Protein AF-A0AAU8EKH9-F1 (afdb_monomer_lite)

pLDDT: mean 95.7, std 2.71, range [81.62, 98.38]

Structure (mmCIF, N/CA/C/O backbone):
data_AF-A0AAU8EKH9-F1
#
_entry.id   AF-A0AAU8EKH9-F1
#
loop_
_atom_site.group_PDB
_atom_site.id
_atom_site.type_symbol
_atom_site.label_atom_id
_atom_site.label_alt_id
_atom_site.label_comp_id
_atom_site.label_asym_id
_atom_site.label_entity_id
_atom_site.label_seq_id
_atom_site.pdbx_PDB_ins_code
_atom_site.Cartn_x
_atom_site.Cartn_y
_atom_site.Cartn_z
_atom_site.occupancy
_atom_site.B_iso_or_equiv
_atom_site.auth_seq_id
_atom_site.auth_comp_id
_atom_site.auth_asym_id
_atom_site.auth_atom_id
_atom_site.pdbx_PDB_model_num
ATOM 1 N N . GLY A 1 1 ? 2.841 -15.778 -5.989 1.00 81.62 1 GLY A N 1
ATOM 2 C CA . GLY A 1 1 ? 2.932 -14.658 -5.030 1.00 81.62 1 GLY A CA 1
ATOM 3 C C . GLY A 1 1 ? 1.848 -13.624 -5.268 1.00 81.62 1 GLY A C 1
ATOM 4 O O . GLY A 1 1 ? 0.903 -13.575 -4.496 1.00 81.62 1 GLY A O 1
ATOM 5 N N . LEU A 1 2 ? 1.952 -12.846 -6.354 1.00 93.62 2 LEU A N 1
ATOM 6 C CA . LEU A 1 2 ? 1.067 -11.706 -6.649 1.00 93.62 2 LEU A CA 1
ATOM 7 C C . LEU A 1 2 ? -0.436 -12.015 -6.586 1.00 93.62 2 LEU A C 1
ATOM 9 O O . LEU A 1 2 ? -1.154 -11.306 -5.896 1.00 93.62 2 LEU A O 1
ATOM 13 N N . VAL A 1 3 ? -0.909 -13.085 -7.235 1.00 95.94 3 VAL A N 1
ATOM 14 C CA . VAL A 1 3 ? -2.342 -13.450 -7.221 1.00 95.94 3 VAL A CA 1
ATOM 15 C C . VAL A 1 3 ? -2.843 -13.723 -5.797 1.00 95.94 3 VAL A C 1
ATOM 17 O O . VAL A 1 3 ? -3.873 -13.191 -5.395 1.00 95.94 3 VAL A O 1
ATOM 20 N N . GLY A 1 4 ? -2.077 -14.477 -5.002 1.00 96.50 4 GLY A N 1
ATOM 21 C CA . GLY A 1 4 ? -2.407 -14.745 -3.599 1.00 96.50 4 GLY A CA 1
ATOM 22 C C . GLY A 1 4 ? -2.391 -13.484 -2.732 1.00 96.50 4 GLY A C 1
ATOM 23 O O . GLY A 1 4 ? -3.262 -13.324 -1.886 1.00 96.50 4 GLY A O 1
ATOM 24 N N . ALA A 1 5 ? -1.458 -12.560 -2.985 1.00 96.44 5 ALA A N 1
ATOM 25 C CA . ALA A 1 5 ? -1.409 -11.267 -2.305 1.00 96.44 5 ALA A CA 1
ATOM 26 C C . ALA A 1 5 ? -2.605 -10.362 -2.660 1.00 96.44 5 ALA A C 1
ATOM 28 O O . ALA A 1 5 ? -3.128 -9.669 -1.796 1.00 96.44 5 ALA A O 1
ATOM 29 N N . MET A 1 6 ? -3.074 -10.372 -3.913 1.00 96.75 6 MET A N 1
ATOM 30 C CA . MET A 1 6 ? -4.281 -9.625 -4.295 1.00 96.75 6 MET A CA 1
ATOM 31 C C . MET A 1 6 ? -5.526 -10.212 -3.634 1.00 96.75 6 MET A C 1
ATOM 33 O O . MET A 1 6 ? -6.338 -9.468 -3.093 1.00 96.75 6 MET A O 1
ATOM 37 N N . PHE A 1 7 ? -5.651 -11.541 -3.641 1.00 97.69 7 PHE A N 1
ATOM 38 C CA . PHE A 1 7 ? -6.773 -12.220 -3.003 1.00 97.69 7 PHE A CA 1
ATOM 39 C C . PHE A 1 7 ? -6.814 -11.955 -1.492 1.00 97.69 7 PHE A C 1
ATOM 41 O O . PHE A 1 7 ? -7.870 -11.620 -0.960 1.00 97.69 7 PHE A O 1
ATOM 48 N N . SER A 1 8 ? -5.672 -12.028 -0.802 1.00 96.38 8 SER A N 1
ATOM 49 C CA . SER A 1 8 ? -5.628 -11.766 0.639 1.00 96.38 8 SER A CA 1
ATOM 50 C C . SER A 1 8 ? -5.956 -10.315 0.994 1.00 96.38 8 SER A C 1
ATOM 52 O O . SER A 1 8 ? -6.659 -10.102 1.975 1.00 96.38 8 SER A O 1
ATOM 54 N N . ILE A 1 9 ? -5.533 -9.327 0.193 1.00 97.06 9 ILE A N 1
ATOM 55 C CA . ILE A 1 9 ? -5.923 -7.919 0.399 1.00 97.06 9 ILE A CA 1
ATOM 56 C C . ILE A 1 9 ? -7.441 -7.751 0.283 1.00 97.06 9 ILE A C 1
ATOM 58 O O . ILE A 1 9 ? -8.029 -7.057 1.106 1.00 97.06 9 ILE A O 1
ATOM 62 N N . VAL A 1 10 ? -8.083 -8.398 -0.696 1.00 97.06 10 VAL A N 1
ATOM 63 C CA . VAL A 1 10 ? -9.547 -8.333 -0.856 1.00 97.06 10 VAL A CA 1
ATOM 64 C C . VAL A 1 10 ? -10.255 -8.926 0.361 1.00 97.06 10 VAL A C 1
ATOM 66 O O . VAL A 1 10 ? -11.123 -8.275 0.934 1.00 97.06 10 VAL A O 1
ATOM 69 N N . VAL A 1 11 ? -9.858 -10.127 0.791 1.00 96.56 11 VAL A N 1
ATOM 70 C CA . VAL A 1 11 ? -10.492 -10.809 1.931 1.00 96.56 11 VAL A CA 1
ATOM 71 C C . VAL A 1 11 ? -10.282 -10.039 3.237 1.00 96.56 11 VAL A C 1
ATOM 73 O O . VAL A 1 11 ? -11.240 -9.799 3.968 1.00 96.56 11 VAL A O 1
ATOM 76 N N . LEU A 1 12 ? -9.046 -9.620 3.528 1.00 95.69 12 LEU A N 1
ATOM 77 C CA . LEU A 1 12 ? -8.734 -8.867 4.747 1.00 95.69 12 LEU A CA 1
ATOM 78 C C . LEU A 1 12 ? -9.368 -7.471 4.732 1.00 95.69 12 LEU A C 1
ATOM 80 O O . LEU A 1 12 ? -9.825 -7.000 5.771 1.00 95.69 12 LEU A O 1
ATOM 84 N N . GLY A 1 13 ? -9.463 -6.837 3.560 1.00 95.69 13 GLY A N 1
ATOM 85 C CA . GLY A 1 13 ? -10.095 -5.529 3.380 1.00 95.69 13 GLY A CA 1
ATOM 86 C C . GLY A 1 13 ? -11.551 -5.487 3.852 1.00 95.69 13 GLY A C 1
ATOM 87 O O . GLY A 1 13 ? -11.990 -4.478 4.398 1.00 95.69 13 GLY A O 1
ATOM 88 N N . CYS A 1 14 ? -12.284 -6.599 3.736 1.00 96.25 14 CYS A N 1
ATOM 89 C CA . CYS A 1 14 ? -13.661 -6.700 4.224 1.00 96.25 14 CYS A CA 1
ATOM 90 C C . CYS A 1 14 ? -13.783 -6.704 5.761 1.00 96.25 14 CYS A C 1
ATOM 92 O O . CYS A 1 14 ? -14.883 -6.506 6.270 1.00 96.25 14 CYS A O 1
ATOM 94 N N . ILE A 1 15 ? -12.691 -6.936 6.504 1.00 95.62 15 ILE A N 1
ATOM 95 C CA . ILE A 1 15 ? -12.718 -7.199 7.957 1.00 95.62 15 ILE A CA 1
ATOM 96 C C . ILE A 1 15 ? -11.981 -6.108 8.761 1.00 95.62 15 ILE A C 1
ATOM 98 O O . ILE A 1 15 ? -11.829 -6.222 9.969 1.00 95.62 15 ILE A O 1
ATOM 102 N N . VAL A 1 16 ? -11.533 -5.014 8.135 1.00 97.44 16 VAL A N 1
ATOM 103 C CA . VAL A 1 16 ? -10.725 -3.982 8.825 1.00 97.44 16 VAL A CA 1
ATOM 104 C C . VAL A 1 16 ? -11.420 -2.639 9.032 1.00 97.44 16 VAL A C 1
ATOM 106 O O . VAL A 1 16 ? -10.842 -1.770 9.668 1.00 97.44 16 VAL A O 1
ATOM 109 N N . TRP A 1 17 ? -12.662 -2.456 8.576 1.00 96.94 17 TRP A N 1
ATOM 110 C CA . TRP A 1 17 ? -13.348 -1.149 8.565 1.00 96.94 17 TRP A CA 1
ATOM 111 C C . TRP A 1 17 ? -13.307 -0.384 9.903 1.00 96.94 17 TRP A C 1
ATOM 113 O O . TRP A 1 17 ? -13.227 0.845 9.918 1.00 96.94 17 TRP A O 1
ATOM 123 N N . ALA A 1 18 ? -13.343 -1.099 11.033 1.00 97.12 18 ALA A N 1
ATOM 124 C CA . ALA A 1 18 ? -13.416 -0.496 12.357 1.00 97.12 18 ALA A CA 1
ATOM 125 C C . ALA A 1 18 ? -12.144 0.270 12.762 1.00 97.12 18 ALA A C 1
ATOM 127 O O . ALA A 1 18 ? -12.199 1.031 13.729 1.00 97.12 18 ALA A O 1
ATOM 128 N N . HIS A 1 19 ? -11.029 0.159 12.023 1.00 96.94 19 HIS A N 1
ATOM 129 C CA . HIS A 1 19 ? -9.847 0.991 12.286 1.00 96.94 19 HIS A CA 1
ATOM 130 C C . HIS A 1 19 ? -10.101 2.493 12.097 1.00 96.94 19 HIS A C 1
ATOM 132 O O . HIS A 1 19 ? -9.418 3.312 12.706 1.00 96.94 19 HIS A O 1
ATOM 138 N N . HIS A 1 20 ? -11.126 2.882 11.332 1.00 97.31 20 HIS A N 1
ATOM 139 C CA . HIS 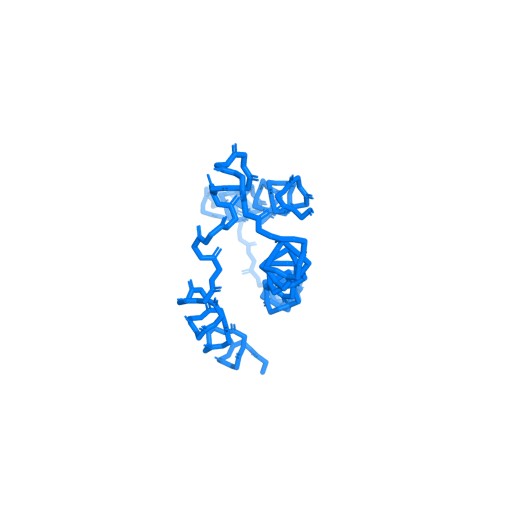A 1 20 ? -11.560 4.281 11.234 1.00 97.31 20 HIS A CA 1
ATOM 140 C C . HIS A 1 20 ? -12.362 4.760 12.458 1.00 97.31 20 HIS A C 1
ATOM 142 O O . HIS A 1 20 ? -12.670 5.944 12.572 1.00 97.31 20 HIS A O 1
ATOM 148 N N . MET A 1 21 ? -12.718 3.853 13.372 1.00 97.56 21 MET A N 1
ATOM 149 C CA . MET A 1 21 ? -13.658 4.084 14.476 1.00 97.56 21 MET A CA 1
ATOM 150 C C . MET A 1 21 ? -13.024 3.860 15.856 1.00 97.56 21 MET A C 1
ATOM 152 O O . MET A 1 21 ? -13.741 3.774 16.853 1.00 97.56 21 MET A O 1
ATOM 156 N N . PHE A 1 22 ? -11.691 3.780 15.952 1.00 96.25 22 PHE A N 1
ATOM 157 C CA . PHE A 1 22 ? -11.002 3.466 17.212 1.00 96.25 22 PHE A CA 1
ATOM 158 C C . PHE A 1 22 ? -11.328 4.424 18.370 1.00 96.25 22 PHE A C 1
ATOM 160 O O . PHE A 1 22 ? -11.273 4.016 19.526 1.00 96.25 22 PHE A O 1
ATOM 167 N N . MET A 1 23 ? -11.755 5.656 18.078 1.00 96.62 23 MET A N 1
ATOM 168 C CA . MET A 1 23 ? -12.093 6.669 19.088 1.00 96.62 23 MET A CA 1
ATOM 169 C C . MET A 1 23 ? -13.581 6.699 19.485 1.00 96.62 23 MET A C 1
ATOM 171 O O . MET A 1 23 ? -13.979 7.546 20.277 1.00 96.62 23 MET A O 1
ATOM 175 N N . VAL A 1 24 ? -14.413 5.783 18.971 1.00 97.12 24 VAL A N 1
ATOM 176 C CA . VAL A 1 24 ? -15.858 5.716 19.288 1.00 97.12 24 VAL A CA 1
ATOM 177 C C . VAL A 1 24 ? -16.132 4.992 20.623 1.00 97.12 24 VAL A C 1
ATOM 179 O O . VAL A 1 24 ? -17.263 4.972 21.097 1.00 97.12 24 VAL A O 1
ATOM 182 N N . GLY A 1 25 ? -15.103 4.428 21.269 1.00 95.81 25 GLY A N 1
ATOM 183 C CA . GLY A 1 25 ? -15.233 3.717 22.550 1.00 95.81 25 GLY A CA 1
ATOM 184 C C . GLY A 1 25 ? -15.431 2.204 22.410 1.00 95.81 25 GLY A C 1
ATOM 185 O O . GLY A 1 25 ? -16.208 1.611 23.153 1.00 95.81 25 GLY A O 1
ATOM 186 N N . LEU A 1 26 ? -14.743 1.573 21.450 1.00 96.12 26 LEU A N 1
ATOM 187 C CA . LEU A 1 26 ? -14.730 0.115 21.285 1.00 96.12 26 LEU A CA 1
ATOM 188 C C . LEU A 1 26 ? -14.087 -0.589 22.495 1.00 96.12 26 LEU A C 1
ATOM 190 O O . LEU A 1 26 ? -13.167 -0.066 23.123 1.00 96.12 26 LEU A O 1
ATOM 194 N N . GLU A 1 27 ? -14.528 -1.814 22.788 1.00 97.00 27 GLU A N 1
ATOM 195 C CA . GLU A 1 27 ? -13.890 -2.658 23.803 1.00 97.00 27 GLU A CA 1
ATOM 196 C C . GLU A 1 27 ? -12.436 -3.021 23.436 1.00 97.00 27 GLU A C 1
ATOM 198 O O . GLU A 1 27 ? -12.070 -3.141 22.263 1.00 97.00 27 GLU A O 1
ATOM 203 N N . PHE A 1 28 ? -11.601 -3.279 24.450 1.00 96.81 28 PHE A N 1
ATOM 204 C CA . PHE A 1 28 ? -10.173 -3.570 24.265 1.00 96.81 28 PHE A CA 1
ATOM 205 C C . PHE A 1 28 ? -9.900 -4.756 23.323 1.00 96.81 28 PHE A C 1
ATOM 207 O O . PHE A 1 28 ? -8.992 -4.695 22.496 1.00 96.81 28 PHE A O 1
ATOM 214 N N . ARG A 1 29 ? -10.701 -5.829 23.404 1.00 96.19 29 ARG A N 1
ATOM 215 C CA . ARG A 1 29 ? -10.536 -7.014 22.541 1.00 96.19 29 ARG A CA 1
ATOM 216 C C . ARG A 1 29 ? -10.741 -6.673 21.067 1.00 96.19 29 ARG A C 1
ATOM 218 O O . ARG A 1 29 ? -9.937 -7.083 20.233 1.00 96.19 29 ARG A O 1
ATOM 225 N N . SER A 1 30 ? -11.775 -5.891 20.767 1.00 95.19 30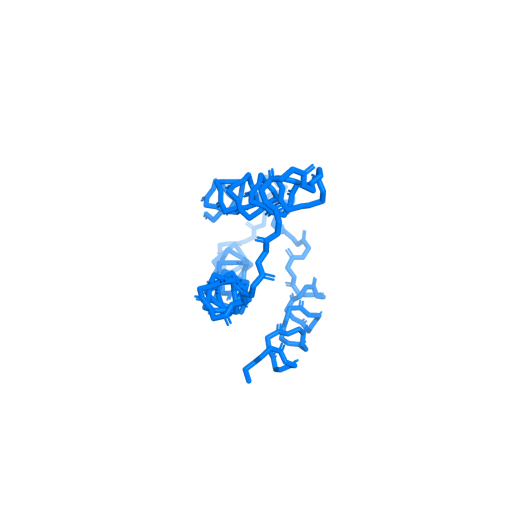 SER A N 1
ATOM 226 C CA . SER A 1 30 ? -12.060 -5.420 19.414 1.00 95.19 30 SER A CA 1
ATOM 227 C C . SER A 1 30 ? -10.950 -4.499 18.896 1.00 95.19 30 SER A C 1
ATOM 229 O O . SER A 1 30 ? -10.501 -4.675 17.766 1.00 95.19 30 SER A O 1
ATOM 231 N N . LEU A 1 31 ? -10.426 -3.585 19.723 1.00 97.00 31 LEU A N 1
ATOM 232 C CA . LEU A 1 31 ? -9.290 -2.730 19.346 1.00 97.00 31 LEU A CA 1
ATOM 233 C C . LEU A 1 31 ? -8.058 -3.550 18.946 1.00 97.00 31 LEU A C 1
ATOM 235 O O . LEU A 1 31 ? -7.497 -3.330 17.875 1.00 97.00 31 LEU A O 1
ATOM 239 N N . VAL A 1 32 ? -7.669 -4.529 19.769 1.00 96.62 32 VAL A N 1
ATOM 240 C CA . VAL A 1 32 ? -6.520 -5.402 19.475 1.00 96.62 32 VAL A CA 1
ATOM 241 C C . VAL A 1 32 ? -6.766 -6.230 18.213 1.00 96.62 32 VAL A C 1
ATOM 243 O O . VAL A 1 32 ? -5.868 -6.350 17.378 1.00 96.62 32 VAL A O 1
ATOM 246 N N . PHE A 1 33 ? -7.977 -6.765 18.030 1.00 96.44 33 PHE A N 1
ATOM 247 C CA . PHE A 1 33 ? -8.337 -7.536 16.839 1.00 96.44 33 PHE A CA 1
ATOM 248 C C . PHE A 1 33 ? -8.235 -6.699 15.556 1.00 96.44 33 PHE A C 1
ATOM 250 O O . PHE A 1 33 ? -7.532 -7.086 14.623 1.00 96.44 33 PHE A O 1
ATOM 257 N N . PHE A 1 34 ? -8.887 -5.538 15.504 1.00 97.31 34 PHE A N 1
ATOM 258 C CA . PHE A 1 34 ? -8.895 -4.702 14.301 1.00 97.31 34 PHE A CA 1
ATOM 259 C C . PHE A 1 34 ? -7.541 -4.031 14.043 1.00 97.31 34 PHE A C 1
ATOM 261 O O . PHE A 1 34 ? -7.143 -3.907 12.884 1.00 97.31 34 PHE A O 1
ATOM 268 N N . SER A 1 35 ? -6.802 -3.656 15.093 1.00 96.25 35 SER A N 1
ATOM 269 C CA . SER A 1 35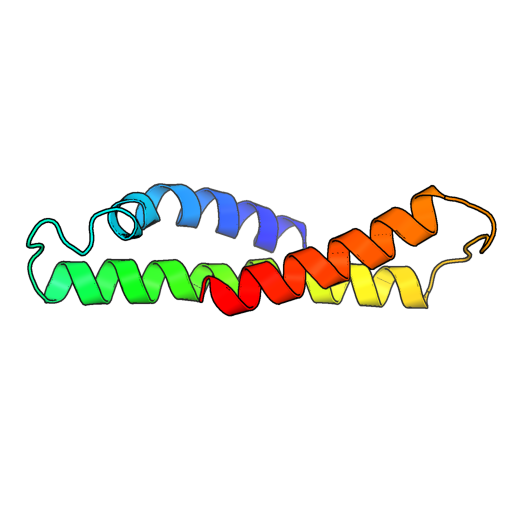 ? -5.433 -3.136 14.975 1.00 96.25 35 SER A CA 1
ATOM 270 C C . SER A 1 35 ? -4.495 -4.190 14.376 1.00 96.25 35 SER A C 1
ATOM 272 O O . SER A 1 35 ? -3.901 -3.961 13.322 1.00 96.25 35 SER A O 1
ATOM 274 N N . SER A 1 36 ? -4.454 -5.396 14.956 1.00 95.62 36 SER A N 1
ATOM 275 C CA . SER A 1 36 ? -3.608 -6.485 14.444 1.00 95.62 36 SER A CA 1
ATOM 276 C C . SER A 1 36 ? -4.007 -6.933 13.034 1.00 95.62 36 SER A C 1
ATOM 278 O O . SER A 1 36 ? -3.139 -7.095 12.178 1.00 95.62 36 SER A O 1
ATOM 280 N N . THR A 1 37 ? -5.305 -7.060 12.745 1.00 95.56 37 THR A N 1
ATOM 281 C CA . THR A 1 37 ? -5.791 -7.448 11.408 1.00 95.56 37 THR A CA 1
ATOM 282 C C . THR A 1 37 ? -5.428 -6.405 10.347 1.00 95.56 37 THR A C 1
ATOM 284 O O . THR A 1 37 ? -5.033 -6.772 9.240 1.00 95.56 37 THR A O 1
ATOM 287 N N . THR A 1 38 ? -5.490 -5.110 10.682 1.00 96.88 38 THR A N 1
ATOM 288 C CA . THR A 1 38 ? -5.089 -4.029 9.763 1.00 96.88 38 THR A CA 1
ATOM 289 C C . THR A 1 38 ? -3.586 -4.070 9.477 1.00 96.88 38 THR A C 1
ATOM 291 O O . THR A 1 38 ? -3.192 -3.984 8.315 1.00 96.88 38 THR A O 1
ATOM 294 N N . MET A 1 39 ? -2.745 -4.321 10.489 1.00 96.81 39 MET A N 1
ATOM 295 C CA . MET A 1 39 ? -1.295 -4.477 10.291 1.00 96.81 39 MET A CA 1
ATOM 296 C C . MET A 1 39 ? -0.945 -5.672 9.389 1.00 96.81 39 MET A C 1
ATOM 298 O O . MET A 1 39 ? -0.028 -5.583 8.570 1.00 96.81 39 MET A O 1
ATOM 302 N N . VAL A 1 40 ? -1.691 -6.782 9.474 1.00 96.56 40 VAL A N 1
ATOM 303 C CA . VAL A 1 40 ? -1.457 -7.981 8.642 1.00 96.56 40 VAL A CA 1
ATOM 304 C C . VAL A 1 40 ? -1.598 -7.688 7.140 1.00 96.56 40 VAL A C 1
ATOM 306 O O . VAL A 1 40 ? -0.903 -8.319 6.341 1.00 96.56 40 VAL A O 1
ATOM 309 N N . ILE A 1 41 ? -2.400 -6.693 6.731 1.00 97.06 41 ILE A N 1
ATOM 310 C CA . ILE A 1 41 ? -2.514 -6.254 5.321 1.00 97.06 41 ILE A CA 1
ATOM 311 C C . ILE A 1 41 ? -1.178 -5.708 4.779 1.00 97.06 41 ILE A C 1
ATOM 313 O O . ILE A 1 41 ? -0.917 -5.777 3.569 1.00 97.06 41 ILE A O 1
ATOM 317 N N . GLY A 1 42 ? -0.281 -5.246 5.655 1.00 96.75 42 GLY A N 1
ATOM 318 C CA . GLY A 1 42 ? 1.072 -4.830 5.286 1.00 96.75 42 GLY A CA 1
ATOM 319 C C . GLY A 1 42 ? 1.884 -5.945 4.614 1.00 96.75 42 GLY A C 1
ATOM 320 O O . GLY A 1 42 ? 2.657 -5.671 3.697 1.00 96.75 42 GLY A O 1
ATOM 321 N N . ILE A 1 43 ? 1.655 -7.214 4.973 1.00 97.19 43 ILE A N 1
ATOM 322 C CA . ILE A 1 43 ? 2.391 -8.366 4.426 1.00 97.19 43 ILE A CA 1
ATOM 323 C C . ILE A 1 43 ? 2.111 -8.576 2.924 1.00 97.19 43 ILE A C 1
ATOM 325 O O . ILE A 1 43 ? 3.056 -8.512 2.130 1.00 97.19 43 ILE A O 1
ATOM 329 N N . PRO A 1 44 ? 0.860 -8.809 2.466 1.00 97.56 44 PRO A N 1
ATOM 330 C CA . PRO A 1 44 ? 0.589 -8.980 1.040 1.00 97.56 44 PRO A CA 1
ATOM 331 C C . PRO A 1 44 ? 0.866 -7.713 0.225 1.00 97.56 44 PRO A C 1
ATOM 333 O O . PRO A 1 44 ? 1.285 -7.807 -0.930 1.00 97.56 44 PRO A O 1
ATOM 336 N N . THR A 1 45 ? 0.708 -6.533 0.826 1.00 97.56 45 THR A N 1
ATOM 337 C CA . THR A 1 45 ? 1.088 -5.264 0.192 1.00 97.56 45 THR A CA 1
ATOM 338 C C . THR A 1 45 ? 2.600 -5.190 -0.036 1.00 97.56 45 THR A C 1
ATOM 340 O O . THR A 1 45 ? 3.035 -4.892 -1.150 1.00 97.56 45 THR A O 1
ATOM 343 N N . GLY A 1 46 ? 3.406 -5.569 0.959 1.00 96.81 46 GLY A N 1
ATOM 344 C CA . GLY A 1 46 ? 4.860 -5.677 0.833 1.00 96.81 46 GLY A CA 1
ATOM 345 C C . GLY A 1 46 ? 5.283 -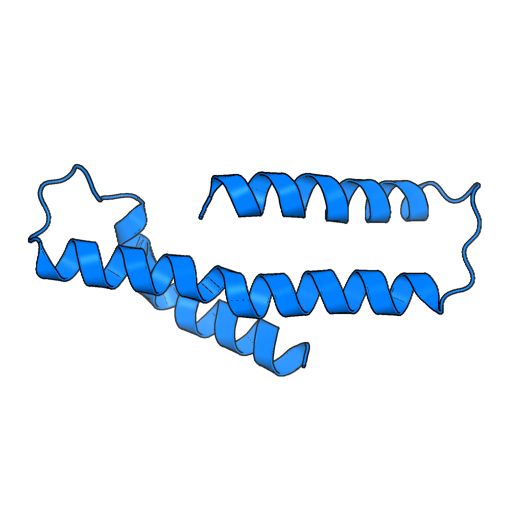6.679 -0.242 1.00 96.81 46 GLY A C 1
ATOM 346 O O . GLY A 1 46 ? 6.127 -6.359 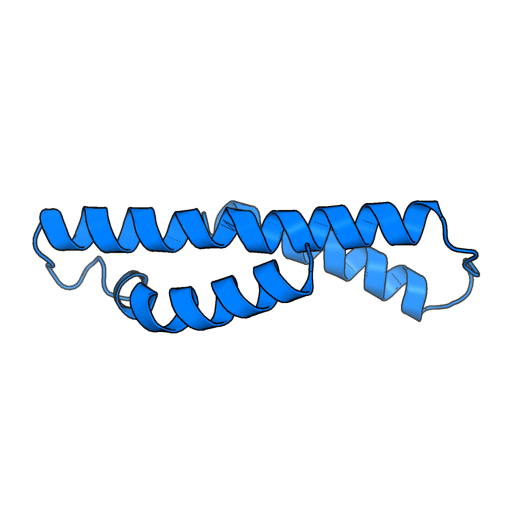-1.077 1.00 96.81 46 GLY A O 1
ATOM 347 N N . ILE A 1 47 ? 4.639 -7.854 -0.310 1.00 97.56 47 ILE A N 1
ATOM 348 C CA . ILE A 1 47 ? 4.889 -8.848 -1.373 1.00 97.56 47 ILE A CA 1
ATOM 349 C C . ILE A 1 47 ? 4.706 -8.224 -2.764 1.00 97.56 47 ILE A C 1
ATOM 351 O O . ILE A 1 47 ? 5.521 -8.478 -3.656 1.00 97.56 47 ILE A O 1
ATOM 355 N N . LYS A 1 48 ? 3.671 -7.394 -2.964 1.00 96.88 48 LYS A N 1
ATOM 356 C CA . LYS A 1 48 ? 3.460 -6.678 -4.234 1.00 96.88 48 LYS A CA 1
ATOM 357 C C . LYS A 1 48 ? 4.594 -5.697 -4.524 1.00 96.88 48 LYS A C 1
ATOM 359 O O . LYS A 1 48 ? 5.152 -5.756 -5.616 1.00 96.88 48 LYS A O 1
ATOM 364 N N . VAL A 1 49 ? 4.965 -4.862 -3.551 1.00 97.31 49 VAL A N 1
ATOM 365 C CA . VAL A 1 49 ? 6.043 -3.868 -3.698 1.00 97.31 49 VAL A CA 1
ATOM 366 C C . VAL A 1 49 ? 7.369 -4.537 -4.061 1.00 97.31 49 VAL A C 1
ATOM 368 O O . VAL A 1 49 ? 7.982 -4.171 -5.064 1.00 97.31 49 VAL A O 1
ATOM 371 N N . PHE A 1 50 ? 7.775 -5.580 -3.331 1.00 96.69 50 PHE A N 1
ATOM 372 C CA . PHE A 1 50 ? 8.993 -6.332 -3.650 1.00 96.69 50 PHE A CA 1
ATOM 373 C C . PHE A 1 50 ? 8.924 -7.009 -5.022 1.00 96.69 50 PHE A C 1
ATOM 375 O O . PHE A 1 50 ? 9.916 -7.017 -5.750 1.00 96.69 50 PHE A O 1
ATOM 382 N N . SER A 1 51 ? 7.755 -7.533 -5.408 1.00 95.94 51 SER A N 1
ATOM 383 C CA . SER A 1 51 ? 7.565 -8.128 -6.737 1.00 95.94 51 SER A CA 1
ATOM 384 C C . SER A 1 51 ? 7.740 -7.093 -7.855 1.00 95.94 51 SER A C 1
ATOM 386 O O . SER A 1 51 ? 8.358 -7.401 -8.872 1.00 95.94 51 SER A O 1
ATOM 388 N N . TRP A 1 52 ? 7.244 -5.863 -7.673 1.00 95.88 52 TRP A N 1
ATOM 389 C CA . TRP A 1 52 ? 7.417 -4.780 -8.648 1.00 95.88 52 TRP A CA 1
ATOM 390 C C . TRP A 1 52 ? 8.875 -4.344 -8.773 1.00 95.88 52 TRP A C 1
ATOM 392 O O . TRP A 1 52 ? 9.380 -4.236 -9.888 1.00 95.88 52 TRP A O 1
ATOM 402 N N . VAL A 1 53 ? 9.575 -4.165 -7.649 1.00 95.38 53 VAL A N 1
ATOM 403 C CA . VAL A 1 53 ? 11.007 -3.821 -7.651 1.00 95.38 53 VAL A CA 1
ATOM 404 C C . VAL A 1 53 ? 11.829 -4.918 -8.333 1.00 95.38 53 VAL A C 1
ATOM 406 O O . VAL A 1 53 ? 12.702 -4.624 -9.152 1.00 95.38 53 VAL A O 1
ATOM 409 N N . TYR A 1 54 ? 11.523 -6.188 -8.054 1.00 95.12 54 TYR A N 1
ATOM 410 C CA . TYR A 1 54 ? 12.189 -7.318 -8.699 1.00 95.12 54 TYR A CA 1
ATOM 411 C C . TYR A 1 54 ? 11.940 -7.355 -10.215 1.00 95.12 54 TYR A C 1
ATOM 413 O O . TYR A 1 54 ? 12.875 -7.575 -10.984 1.00 95.12 54 TYR A O 1
ATOM 421 N N . MET A 1 55 ? 10.704 -7.089 -10.653 1.00 93.62 55 MET A N 1
ATOM 422 C CA . MET A 1 55 ? 10.353 -7.014 -12.074 1.00 93.62 55 MET A CA 1
ATOM 423 C C . MET A 1 55 ? 11.093 -5.873 -12.784 1.00 93.62 55 MET A C 1
ATOM 425 O O . MET A 1 55 ? 11.639 -6.086 -13.865 1.00 93.62 55 MET A O 1
ATOM 429 N N . LEU A 1 56 ? 11.169 -4.689 -12.165 1.00 93.56 56 LEU A N 1
ATOM 430 C CA . LEU A 1 56 ? 11.870 -3.534 -12.735 1.00 93.56 56 LEU A CA 1
ATOM 431 C C . LEU A 1 56 ? 13.366 -3.805 -12.925 1.00 93.56 56 LEU A C 1
ATOM 433 O O . LEU A 1 56 ? 13.917 -3.453 -13.967 1.00 93.56 56 LEU A O 1
ATOM 437 N N . ARG A 1 57 ? 14.004 -4.502 -11.975 1.00 91.56 57 ARG A N 1
ATOM 438 C CA . ARG A 1 57 ? 15.425 -4.884 -12.064 1.00 91.56 57 ARG A CA 1
ATOM 439 C C . ARG A 1 57 ? 15.748 -5.714 -13.312 1.00 91.56 57 ARG A C 1
ATOM 441 O O . ARG A 1 57 ? 16.853 -5.605 -13.831 1.00 91.56 57 ARG A O 1
ATOM 448 N N . GLY A 1 58 ? 14.827 -6.570 -13.753 1.00 87.50 58 GLY A N 1
ATOM 449 C CA . GLY A 1 58 ? 15.009 -7.433 -14.926 1.00 87.50 58 GLY A CA 1
ATOM 450 C C . GLY A 1 58 ? 14.465 -6.854 -16.234 1.00 87.50 58 GLY A C 1
ATOM 451 O O . GLY A 1 58 ? 14.551 -7.519 -17.264 1.00 87.50 58 GLY A O 1
ATOM 452 N N . SER A 1 59 ? 13.871 -5.658 -16.201 1.00 89.75 59 SER A N 1
ATOM 453 C CA . SER A 1 59 ? 13.196 -5.055 -17.353 1.00 89.75 59 SER A CA 1
ATOM 454 C C . SER A 1 59 ? 14.108 -4.110 -18.134 1.00 89.75 59 SER A C 1
ATOM 456 O O . SER A 1 59 ? 14.937 -3.410 -17.556 1.00 89.75 59 SER A O 1
ATOM 458 N N . TRP A 1 60 ? 13.918 -4.052 -19.451 1.00 89.00 60 TRP A N 1
ATOM 459 C CA . TRP A 1 60 ? 14.485 -2.997 -20.287 1.00 89.00 60 TRP A CA 1
ATOM 460 C C . TRP A 1 60 ? 13.545 -1.794 -20.259 1.00 89.00 60 TRP A C 1
ATOM 462 O O . TRP A 1 60 ? 12.377 -1.921 -20.621 1.00 89.00 60 TRP A O 1
ATOM 472 N N . TYR A 1 61 ? 14.046 -0.637 -19.836 1.00 88.94 61 TYR A N 1
ATOM 473 C CA . TYR A 1 61 ? 13.266 0.596 -19.745 1.00 88.94 61 TYR A CA 1
ATOM 474 C C . TYR A 1 61 ? 13.962 1.748 -20.470 1.00 88.94 61 TYR A C 1
ATOM 476 O O . TYR A 1 61 ? 15.190 1.838 -20.510 1.00 88.94 61 TYR A O 1
ATOM 484 N N . ASN A 1 62 ? 13.160 2.646 -21.041 1.00 90.25 62 ASN A N 1
ATOM 485 C CA . ASN A 1 62 ? 13.638 3.886 -21.637 1.00 90.25 62 ASN A CA 1
ATOM 486 C C . ASN A 1 62 ? 13.559 5.006 -20.591 1.00 90.25 62 ASN A C 1
ATOM 488 O O . ASN A 1 62 ? 12.478 5.336 -20.118 1.00 90.25 62 ASN A O 1
ATOM 492 N N . LEU A 1 63 ? 14.698 5.611 -20.248 1.00 90.12 63 LEU A N 1
ATOM 493 C CA . LEU A 1 63 ? 14.770 6.695 -19.258 1.00 90.12 63 LEU A CA 1
ATOM 494 C C . LEU A 1 63 ? 14.030 7.973 -19.683 1.00 90.12 63 LEU A C 1
ATOM 496 O O . LEU A 1 63 ? 13.727 8.804 -18.832 1.00 90.12 63 LEU A O 1
ATOM 500 N N . MET A 1 64 ? 13.747 8.140 -20.976 1.00 93.81 64 MET A N 1
ATOM 501 C CA . MET A 1 64 ? 12.968 9.271 -21.492 1.00 93.81 64 MET A CA 1
ATOM 502 C C . MET A 1 64 ? 11.458 9.013 -21.456 1.00 93.81 64 MET A C 1
ATOM 504 O O . MET A 1 64 ? 10.684 9.917 -21.759 1.00 93.81 64 MET A O 1
ATOM 508 N N . ASP A 1 65 ? 11.026 7.801 -21.095 1.00 95.38 65 ASP A N 1
ATOM 509 C CA . ASP A 1 65 ? 9.610 7.478 -20.968 1.00 95.38 65 ASP A CA 1
ATOM 510 C C . ASP A 1 65 ? 9.041 8.080 -19.665 1.00 95.38 65 ASP A C 1
ATOM 512 O O . ASP A 1 65 ? 9.462 7.689 -18.568 1.00 95.38 65 ASP A O 1
ATOM 516 N N . PRO A 1 66 ? 8.072 9.014 -19.734 1.00 94.81 66 PRO A N 1
ATOM 517 C CA . PRO A 1 66 ? 7.452 9.588 -18.540 1.00 94.81 66 PRO A CA 1
ATOM 518 C C . PRO A 1 66 ? 6.728 8.544 -17.674 1.00 94.81 66 PRO A C 1
ATOM 520 O O . PRO A 1 66 ? 6.618 8.728 -16.458 1.00 94.81 66 PRO A O 1
ATOM 523 N N . VAL A 1 67 ? 6.267 7.430 -18.256 1.00 96.12 67 VAL A N 1
ATOM 524 C CA . VAL A 1 67 ? 5.579 6.360 -17.518 1.00 96.12 67 VAL A CA 1
ATOM 525 C C . VAL A 1 67 ? 6.537 5.654 -16.561 1.00 96.12 67 VAL A C 1
ATOM 527 O O . VAL A 1 67 ? 6.153 5.330 -15.437 1.00 96.12 67 VAL A O 1
ATOM 530 N N . PHE A 1 68 ? 7.800 5.470 -16.953 1.00 94.56 68 PHE A N 1
ATOM 531 C CA . PHE A 1 68 ? 8.812 4.860 -16.089 1.00 94.56 68 PHE A CA 1
ATOM 532 C C . PHE A 1 68 ? 9.027 5.678 -14.807 1.00 94.56 68 PHE A C 1
ATOM 534 O O . PHE A 1 68 ? 9.007 5.131 -13.701 1.00 94.56 68 PHE A O 1
ATOM 541 N N . TRP A 1 69 ? 9.144 7.002 -14.940 1.00 95.19 69 TRP A N 1
ATOM 542 C CA . TRP A 1 69 ? 9.280 7.909 -13.797 1.00 95.19 69 TRP A CA 1
ATOM 543 C C . TRP A 1 69 ? 8.039 7.927 -12.909 1.00 95.19 69 TRP A C 1
ATOM 545 O O . TRP A 1 69 ? 8.166 7.945 -11.683 1.00 95.19 69 TRP A O 1
ATOM 555 N N . TRP A 1 70 ? 6.847 7.854 -13.506 1.00 97.06 70 TRP A N 1
ATOM 556 C CA . TRP A 1 70 ? 5.611 7.721 -12.740 1.00 97.06 70 TRP A CA 1
ATOM 557 C C . TRP A 1 70 ? 5.579 6.418 -11.931 1.00 97.06 70 TRP A C 1
ATOM 559 O O . TRP A 1 70 ? 5.228 6.454 -10.756 1.00 97.06 70 TRP A O 1
ATOM 569 N N . ILE A 1 71 ? 6.003 5.284 -12.505 1.00 96.31 71 ILE A N 1
ATOM 570 C CA . ILE A 1 71 ? 6.055 3.991 -11.798 1.00 96.31 71 ILE A CA 1
ATOM 571 C C . ILE A 1 71 ? 7.023 4.052 -10.609 1.00 96.31 71 ILE A C 1
ATOM 573 O O . ILE A 1 71 ? 6.674 3.599 -9.517 1.00 96.31 71 ILE A O 1
ATOM 577 N N . ILE A 1 72 ? 8.216 4.634 -10.784 1.00 96.25 72 ILE A N 1
ATOM 578 C CA . ILE A 1 72 ? 9.178 4.812 -9.682 1.00 96.25 72 ILE A CA 1
ATOM 579 C C . ILE A 1 72 ? 8.579 5.697 -8.583 1.00 96.25 72 ILE A C 1
ATOM 581 O O . ILE A 1 72 ? 8.612 5.324 -7.407 1.00 96.25 72 ILE A O 1
ATOM 585 N N . GLY A 1 73 ? 8.004 6.843 -8.961 1.00 97.81 73 GLY A N 1
ATOM 586 C CA . GLY A 1 73 ? 7.354 7.761 -8.026 1.00 97.81 73 GLY A CA 1
ATOM 587 C C . GLY A 1 73 ? 6.191 7.105 -7.279 1.00 97.81 73 GLY A C 1
ATOM 588 O O . GLY A 1 73 ? 6.084 7.251 -6.062 1.00 97.81 73 GLY A O 1
ATOM 589 N N . PHE A 1 74 ? 5.373 6.319 -7.984 1.00 98.19 74 PHE A N 1
ATOM 590 C CA . PHE A 1 74 ? 4.282 5.539 -7.406 1.00 98.19 74 PHE A CA 1
ATOM 591 C C . PHE A 1 74 ? 4.802 4.560 -6.355 1.00 98.19 74 PHE A C 1
ATOM 593 O O . PHE A 1 74 ? 4.329 4.602 -5.224 1.00 98.19 74 PHE A O 1
ATOM 600 N N . ILE A 1 75 ? 5.794 3.722 -6.681 1.00 97.94 75 ILE A N 1
ATOM 601 C CA . ILE A 1 75 ? 6.336 2.735 -5.733 1.00 97.94 75 ILE A CA 1
ATOM 602 C C . ILE A 1 75 ? 6.893 3.435 -4.488 1.00 97.94 75 ILE A C 1
ATOM 604 O O . ILE A 1 75 ? 6.629 2.992 -3.369 1.00 97.94 75 ILE A O 1
ATOM 608 N N . PHE A 1 76 ? 7.620 4.540 -4.661 1.00 97.81 76 PHE A N 1
ATOM 609 C CA . PHE A 1 76 ? 8.205 5.291 -3.551 1.00 97.81 76 PHE A CA 1
ATOM 610 C C . PHE A 1 76 ? 7.143 5.915 -2.633 1.00 97.81 76 PHE A C 1
ATOM 612 O O . PHE A 1 76 ? 7.122 5.633 -1.433 1.00 97.81 76 PHE A O 1
ATOM 619 N N . LEU A 1 77 ? 6.229 6.716 -3.192 1.00 98.38 77 LEU A N 1
ATOM 620 C CA . LEU A 1 77 ? 5.185 7.398 -2.419 1.00 98.38 77 LEU A CA 1
ATOM 621 C C . LEU A 1 77 ? 4.207 6.405 -1.787 1.00 98.38 77 LEU A C 1
ATOM 623 O O . LEU A 1 77 ? 3.826 6.576 -0.630 1.00 98.38 77 LEU A O 1
ATOM 627 N N . PHE A 1 78 ? 3.845 5.343 -2.511 1.00 98.25 78 PHE A N 1
ATOM 628 C CA . PHE A 1 78 ? 3.000 4.270 -1.991 1.00 98.25 78 PHE A CA 1
ATOM 629 C C . PHE A 1 78 ? 3.662 3.556 -0.807 1.00 98.25 78 PHE A C 1
ATOM 631 O O . PHE A 1 78 ? 2.986 3.248 0.172 1.00 98.25 78 PHE A O 1
ATOM 638 N N . THR A 1 79 ? 4.981 3.334 -0.856 1.00 97.69 79 THR A N 1
ATOM 639 C CA . THR A 1 79 ? 5.714 2.703 0.252 1.00 97.69 79 THR A CA 1
ATOM 640 C C . THR A 1 79 ? 5.749 3.607 1.482 1.00 97.69 79 THR A C 1
ATOM 642 O O . THR A 1 79 ? 5.430 3.141 2.571 1.00 97.69 79 THR A O 1
ATOM 645 N N . ILE A 1 80 ? 6.076 4.896 1.328 1.00 98.19 80 ILE A N 1
ATOM 646 C CA . ILE A 1 80 ? 6.098 5.841 2.459 1.00 98.19 80 ILE A CA 1
ATOM 647 C C . ILE A 1 80 ? 4.703 5.989 3.075 1.00 98.19 80 ILE A C 1
ATOM 649 O O . ILE A 1 80 ? 4.561 5.851 4.288 1.00 98.19 80 ILE A O 1
ATOM 653 N N . GLY A 1 81 ? 3.675 6.210 2.250 1.00 98.12 81 GLY A N 1
ATOM 654 C CA . GLY A 1 81 ? 2.293 6.310 2.725 1.00 98.12 81 GLY A CA 1
ATOM 655 C C . GLY A 1 81 ? 1.817 5.030 3.417 1.00 98.12 81 GLY A C 1
ATOM 656 O O . GLY A 1 81 ? 1.156 5.093 4.452 1.00 98.12 81 GLY A O 1
ATOM 657 N N . GLY A 1 82 ? 2.214 3.865 2.896 1.00 97.00 82 GLY A N 1
ATOM 658 C CA . GLY A 1 82 ? 1.942 2.572 3.518 1.00 97.00 82 GLY A CA 1
ATOM 659 C C . GLY A 1 82 ? 2.595 2.423 4.892 1.00 97.00 82 GLY A C 1
ATOM 660 O O . GL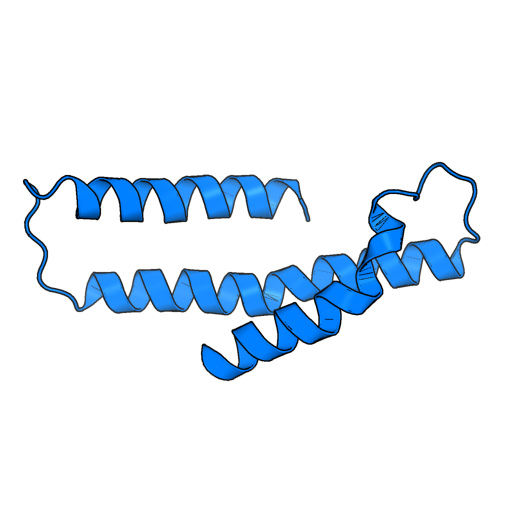Y A 1 82 ? 1.920 2.012 5.828 1.00 97.00 82 GLY A O 1
ATOM 661 N N . VAL A 1 83 ? 3.869 2.806 5.039 1.00 96.88 83 VAL A N 1
ATOM 662 C CA . VAL A 1 83 ? 4.588 2.747 6.327 1.00 96.88 83 VAL A CA 1
ATOM 663 C C . VAL A 1 83 ? 3.940 3.647 7.375 1.00 96.88 83 VAL A C 1
ATOM 665 O O . VAL A 1 83 ? 3.856 3.245 8.525 1.00 96.88 83 VAL A O 1
ATOM 668 N N . THR A 1 84 ? 3.448 4.831 7.001 1.00 97.31 84 THR A N 1
ATOM 669 C CA . THR A 1 84 ? 2.746 5.718 7.948 1.00 97.31 84 THR A CA 1
ATOM 670 C C . THR A 1 84 ? 1.357 5.226 8.352 1.00 97.31 84 THR A C 1
ATOM 672 O O . THR A 1 84 ? 0.818 5.693 9.350 1.00 97.31 84 THR A O 1
ATOM 675 N N . GLY A 1 85 ? 0.750 4.346 7.551 1.00 92.62 85 GLY A N 1
ATOM 676 C CA . GLY A 1 85 ? -0.568 3.774 7.829 1.00 92.62 85 GLY A CA 1
ATOM 677 C C . GLY A 1 85 ? -0.536 2.506 8.687 1.00 92.62 85 GLY A C 1
ATOM 678 O O . GLY A 1 85 ? -1.597 2.072 9.134 1.00 92.62 85 GLY A O 1
ATOM 679 N N . ILE A 1 86 ? 0.647 1.911 8.880 1.00 92.06 86 ILE A N 1
ATOM 680 C CA . ILE A 1 86 ? 0.903 0.790 9.801 1.00 92.06 86 ILE A CA 1
ATOM 681 C C . ILE A 1 86 ? 1.221 1.361 11.183 1.00 92.06 86 ILE A C 1
ATOM 683 O O . ILE A 1 86 ? 0.653 0.830 12.163 1.00 92.06 86 ILE A O 1
#

InterPro domains:
  IPR000883 Cytochrome c oxidase subunit I [PF00115] (3-86)
  IPR000883 Cytochrome c oxidase subunit I [PR01165] (10-25)
  IPR000883 Cytochrome c oxidase subunit I [PR01165] (34-55)
  IPR000883 Cytochrome c oxidase subunit I [PR01165] (70-86)
  IPR000883 Cytochrome c oxidase subunit I [PTHR10422] (1-86)
  IPR023616 Cytochrome c oxidase-like, subunit I domain [PS50855] (1-86)
  IPR036927 Cytochrome c oxidase-like, subunit I superfamily [G3DSA:1.20.210.10] (1-86)
  IPR036927 Cytochrome c oxidase-like, subunit I superfamily [SSF81442] (2-86)

Radius of gyration: 16.5 Å; chains: 1; bounding box: 31×24×46 Å

Sequence (86 aa):
GLVGAMFSIVVLGCIVWAHHMFMVGLEFRSLVFFSSTTMVIGIPTGIKVFSWVYMLRGSWYNLMDPVFWWIIGFIFLFTIGGVTGI

Organism: NCBI:txid3132151

Foldseek 3Di:
DLVVLVVLLVVLVVVQVCVVVLPVDDDPVVVVVNVVSQVVNLVSVVVVLVVLVVVVVPDDDDPPDVVVVVSVVCSVVVVVVSVVSD

Secondary structure (DSSP, 8-state):
-HHHHHHHHHHHHTT-GGGGGGGG---HHHHHHHHHHHHHTHHHHHHHHHHHHHHHHTS---TT-HHHHHHHHHHHHHHHHHHHH-